Protein AF-A0A5S9MHH8-F1 (afdb_monomer)

Organism: Bacillus safensis (NCBI:txid561879)

Structure (mmCIF, N/CA/C/O backbone):
data_AF-A0A5S9MHH8-F1
#
_entry.id   AF-A0A5S9MHH8-F1
#
loop_
_atom_site.group_PDB
_atom_site.id
_atom_site.type_symbol
_atom_site.label_atom_id
_atom_site.label_alt_id
_atom_site.label_comp_id
_atom_site.label_asym_id
_atom_site.label_entity_id
_atom_site.label_seq_id
_atom_site.pdbx_PDB_ins_code
_atom_site.Cartn_x
_atom_site.Cartn_y
_atom_site.Cartn_z
_atom_site.occupancy
_atom_site.B_iso_or_equiv
_atom_site.auth_seq_id
_atom_site.auth_comp_id
_atom_site.auth_asym_id
_atom_site.auth_atom_id
_atom_site.pdbx_PDB_model_num
ATOM 1 N N . MET A 1 1 ? 19.060 16.069 -11.029 1.00 35.62 1 MET A N 1
ATOM 2 C CA . MET A 1 1 ? 17.742 16.264 -11.659 1.00 35.62 1 MET A CA 1
ATOM 3 C C . MET A 1 1 ? 16.766 15.714 -10.647 1.00 35.62 1 MET A C 1
ATOM 5 O O . MET A 1 1 ? 16.752 14.508 -10.443 1.00 35.62 1 MET A O 1
ATOM 9 N N . ASP A 1 2 ? 16.137 16.602 -9.883 1.00 35.41 2 ASP A N 1
ATOM 10 C CA . ASP A 1 2 ? 15.316 16.218 -8.737 1.00 35.41 2 ASP A CA 1
ATOM 11 C C . ASP A 1 2 ? 14.139 15.380 -9.230 1.00 35.41 2 ASP A C 1
ATOM 13 O O . ASP A 1 2 ? 13.377 15.804 -10.101 1.00 35.41 2 ASP A O 1
ATOM 17 N N . SER A 1 3 ? 14.033 14.153 -8.728 1.00 39.41 3 SER A N 1
ATOM 18 C CA . SER A 1 3 ? 12.990 13.209 -9.105 1.00 39.41 3 SER A CA 1
ATOM 19 C C . SER A 1 3 ? 11.634 13.764 -8.660 1.00 39.41 3 SER A C 1
ATOM 21 O O . SER A 1 3 ? 11.238 13.615 -7.503 1.00 39.41 3 SER A O 1
ATOM 23 N N . LEU A 1 4 ? 10.918 14.416 -9.578 1.00 41.78 4 LEU A N 1
ATOM 24 C CA . LEU A 1 4 ? 9.621 15.071 -9.357 1.00 41.78 4 LEU A CA 1
ATOM 25 C C . LEU A 1 4 ? 8.544 14.153 -8.750 1.00 41.78 4 LEU A C 1
ATOM 27 O O . LEU A 1 4 ? 7.562 14.658 -8.220 1.00 41.78 4 LEU A O 1
ATOM 31 N N . VAL A 1 5 ? 8.715 12.831 -8.802 1.00 47.50 5 VAL A N 1
ATOM 32 C CA . VAL A 1 5 ? 7.758 11.836 -8.290 1.00 47.50 5 VAL A CA 1
ATOM 33 C C . VAL A 1 5 ? 7.726 11.788 -6.754 1.00 47.50 5 VAL A C 1
ATOM 35 O O . VAL A 1 5 ? 6.648 11.706 -6.170 1.00 47.50 5 VAL A O 1
ATOM 38 N N . LEU A 1 6 ? 8.878 11.905 -6.082 1.00 45.81 6 LEU A N 1
ATOM 39 C CA . LEU A 1 6 ? 8.959 11.884 -4.613 1.00 45.81 6 LEU A CA 1
ATOM 40 C C . LEU A 1 6 ? 8.174 13.030 -3.934 1.00 45.81 6 LEU A C 1
ATOM 42 O O . LEU A 1 6 ? 7.446 12.742 -2.991 1.00 45.81 6 LEU A O 1
ATOM 46 N N . PRO A 1 7 ? 8.227 14.303 -4.385 1.00 47.62 7 PRO A N 1
ATOM 47 C CA . PRO A 1 7 ? 7.458 15.387 -3.762 1.00 47.62 7 PRO A CA 1
ATOM 48 C C . PRO A 1 7 ? 5.950 15.384 -4.079 1.00 47.62 7 PRO A C 1
ATOM 50 O O . PRO A 1 7 ? 5.190 16.041 -3.367 1.00 47.62 7 PRO A O 1
ATOM 53 N N . GLN A 1 8 ? 5.486 14.652 -5.100 1.00 57.41 8 GLN A N 1
ATOM 54 C CA . GLN A 1 8 ? 4.056 14.576 -5.456 1.00 57.41 8 GLN A CA 1
ATOM 55 C C . GLN A 1 8 ? 3.267 13.638 -4.530 1.00 57.41 8 GLN A C 1
ATOM 57 O O . GLN A 1 8 ? 2.110 13.907 -4.204 1.00 57.41 8 GLN A O 1
ATOM 62 N N . ASN A 1 9 ? 3.901 12.571 -4.044 1.00 67.88 9 ASN A N 1
ATOM 63 C CA . ASN A 1 9 ? 3.240 11.571 -3.208 1.00 67.88 9 ASN A CA 1
ATOM 64 C C . ASN A 1 9 ? 2.796 12.121 -1.834 1.00 67.88 9 ASN A C 1
ATOM 66 O O . ASN A 1 9 ? 1.645 11.888 -1.469 1.00 67.88 9 ASN A O 1
ATOM 70 N N . PRO A 1 10 ? 3.591 12.943 -1.111 1.00 70.50 10 PRO A N 1
ATOM 71 C CA . PRO A 1 10 ? 3.145 13.605 0.117 1.00 70.50 10 PRO A CA 1
ATOM 72 C C . PRO A 1 10 ? 1.918 14.507 -0.054 1.00 70.50 10 PRO A C 1
ATOM 74 O O . PRO A 1 10 ? 1.116 14.631 0.874 1.00 70.50 10 PRO A O 1
ATOM 77 N N . LEU A 1 11 ? 1.771 15.160 -1.215 1.00 73.69 11 LEU A N 1
ATOM 78 C CA . LEU A 1 11 ? 0.592 15.974 -1.517 1.00 73.69 11 LEU A CA 1
ATOM 79 C C . LEU A 1 11 ? -0.650 15.089 -1.647 1.00 73.69 11 LEU A C 1
ATOM 81 O O . LEU A 1 11 ? -1.681 15.402 -1.052 1.00 73.69 11 LEU A O 1
ATOM 85 N N . LEU A 1 12 ? -0.532 13.971 -2.367 1.00 73.31 12 LEU A N 1
ATOM 86 C CA . LEU A 1 12 ? -1.614 13.001 -2.514 1.00 73.31 12 LEU A CA 1
ATOM 87 C C . LEU A 1 12 ? -1.998 12.373 -1.167 1.00 73.31 12 LEU A C 1
ATOM 89 O O . LEU A 1 12 ? -3.185 12.272 -0.870 1.00 73.31 12 LEU A O 1
ATOM 93 N N . GLY A 1 13 ? -1.016 12.067 -0.313 1.00 73.06 13 GLY A N 1
ATOM 94 C CA . GLY A 1 13 ? -1.263 11.600 1.053 1.00 73.06 13 GLY A CA 1
ATOM 95 C C . GLY A 1 13 ? -2.074 12.598 1.880 1.00 73.06 13 GLY A C 1
ATOM 96 O O . GLY A 1 13 ? -3.070 12.224 2.490 1.00 73.06 13 GLY A O 1
ATOM 97 N N . ARG A 1 14 ? -1.724 13.891 1.840 1.00 77.38 14 ARG A N 1
ATOM 98 C CA . ARG A 1 14 ? -2.492 14.938 2.542 1.00 77.38 14 ARG A CA 1
ATOM 99 C C . ARG A 1 14 ? -3.893 15.143 1.974 1.00 77.38 14 ARG A C 1
ATOM 101 O O . ARG A 1 14 ? -4.817 15.414 2.734 1.00 77.38 14 ARG A O 1
ATOM 108 N N . LEU A 1 15 ? -4.052 15.047 0.655 1.00 80.12 15 LEU A N 1
ATOM 109 C CA . LEU A 1 15 ? -5.368 15.116 0.024 1.00 80.12 15 LEU A CA 1
ATOM 110 C C . LEU A 1 15 ? -6.232 13.919 0.436 1.00 80.12 15 LEU A C 1
ATOM 112 O O . LEU A 1 15 ? -7.414 14.094 0.719 1.00 80.12 15 LEU A O 1
ATOM 116 N N . SER A 1 16 ? -5.633 12.728 0.513 1.00 77.00 16 SER A N 1
ATOM 117 C CA . SER A 1 16 ? -6.310 11.525 0.990 1.00 77.00 16 SER A CA 1
ATOM 118 C C . SER A 1 16 ? -6.801 11.704 2.426 1.00 77.00 16 SER A C 1
ATOM 120 O O . SER A 1 16 ? -7.986 11.513 2.689 1.00 77.00 16 SER A O 1
ATOM 122 N N . ASP A 1 17 ? -5.928 12.168 3.325 1.00 79.81 17 ASP A N 1
ATOM 123 C CA . ASP A 1 17 ? -6.287 12.457 4.720 1.00 79.8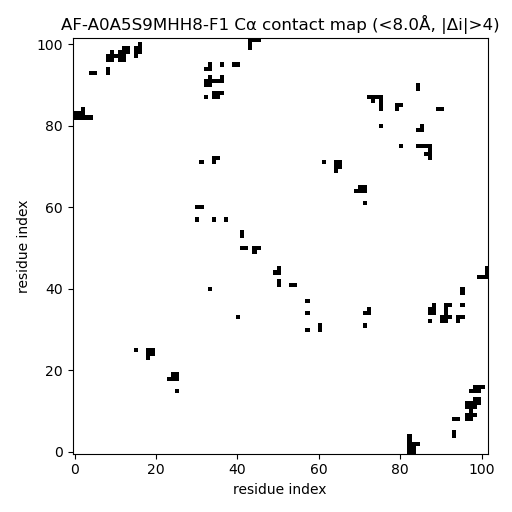1 17 ASP A CA 1
ATOM 124 C C . ASP A 1 17 ? -7.426 13.482 4.813 1.00 79.81 17 ASP A C 1
ATOM 126 O O . ASP A 1 17 ? -8.363 13.315 5.593 1.0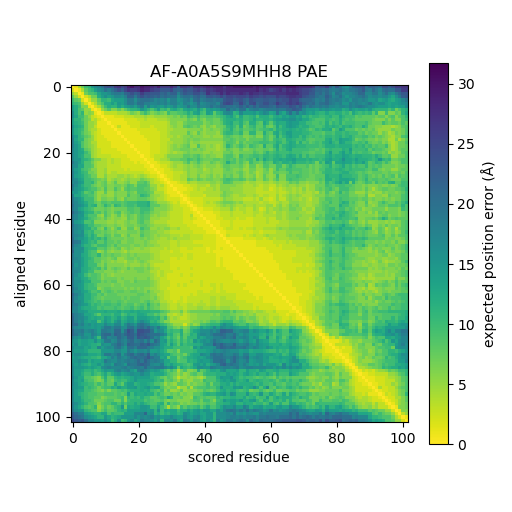0 79.81 17 ASP A O 1
ATOM 130 N N . PHE A 1 18 ? -7.373 14.540 3.995 1.00 83.94 18 PHE A N 1
ATOM 131 C CA . PHE A 1 18 ? -8.417 15.561 3.951 1.00 83.94 18 PHE A CA 1
ATOM 132 C C . PHE A 1 18 ? -9.771 14.976 3.530 1.00 83.94 18 PHE A C 1
ATOM 134 O O . PHE A 1 18 ? -10.776 15.252 4.180 1.00 83.94 18 PHE A O 1
ATOM 141 N N . LEU A 1 19 ? -9.809 14.151 2.480 1.00 82.50 19 LEU A N 1
ATOM 142 C CA . LEU A 1 19 ? -11.045 13.520 2.010 1.00 82.50 19 LEU A CA 1
ATOM 143 C C . LEU A 1 19 ? -11.633 12.573 3.060 1.00 82.50 19 LEU A C 1
ATOM 145 O O . LEU A 1 19 ? -12.835 12.632 3.314 1.00 82.50 19 LEU A O 1
ATOM 149 N N . VAL A 1 20 ? -10.797 11.759 3.710 1.00 82.88 20 VAL A N 1
ATOM 150 C CA . VAL A 1 20 ? -11.227 10.865 4.799 1.00 82.88 20 VAL A CA 1
ATOM 151 C C . VAL A 1 20 ? -11.769 11.666 5.985 1.00 82.88 20 VAL A C 1
ATOM 153 O O . VAL A 1 20 ? -12.828 11.338 6.516 1.00 82.88 20 VAL A O 1
ATOM 156 N N . ALA A 1 21 ? -11.120 12.777 6.353 1.00 81.31 21 ALA A N 1
ATOM 157 C CA . ALA A 1 21 ? -11.587 13.657 7.426 1.00 81.31 21 ALA A CA 1
ATOM 158 C C . ALA A 1 21 ? -12.951 14.315 7.136 1.00 81.31 21 ALA A C 1
ATOM 160 O O . ALA A 1 21 ? -13.664 14.678 8.069 1.00 81.31 21 ALA A O 1
ATOM 161 N N . GLN A 1 22 ? -13.332 14.458 5.863 1.00 88.44 22 GLN A N 1
ATOM 162 C CA . GLN A 1 22 ? -14.660 14.930 5.450 1.00 88.44 22 GLN A CA 1
ATOM 163 C C . GLN A 1 22 ? -15.695 13.792 5.315 1.00 88.44 22 GLN A C 1
ATOM 165 O O . GLN A 1 22 ? -16.803 14.027 4.836 1.00 88.44 22 GLN A O 1
ATOM 170 N N . GLY A 1 23 ? -15.358 12.562 5.723 1.00 86.00 23 GLY A N 1
ATOM 171 C CA . GLY A 1 23 ? -16.225 11.383 5.610 1.00 86.00 23 GLY A CA 1
ATOM 172 C C . GLY A 1 23 ? -16.183 10.693 4.242 1.00 86.00 23 GLY A C 1
ATOM 173 O O . GLY A 1 23 ? -17.036 9.855 3.954 1.00 86.00 23 GLY A O 1
ATOM 174 N N . GLY A 1 24 ? -15.221 11.047 3.386 1.00 83.44 24 GLY A N 1
ATOM 175 C CA . GLY A 1 24 ? -14.960 10.366 2.121 1.00 83.44 24 GLY A CA 1
ATOM 176 C C . GLY A 1 24 ? -14.153 9.074 2.292 1.00 83.44 24 GLY A C 1
ATOM 177 O O . GLY A 1 24 ? -13.654 8.755 3.367 1.00 83.44 24 GLY A O 1
ATOM 178 N N . THR A 1 25 ? -13.991 8.332 1.198 1.00 81.44 25 THR A N 1
ATOM 179 C CA . THR A 1 25 ? -13.162 7.118 1.143 1.00 81.44 25 THR A CA 1
ATOM 180 C C . THR A 1 25 ? -12.162 7.245 0.006 1.00 81.44 25 THR A C 1
ATOM 182 O O . THR A 1 25 ? -12.500 7.737 -1.071 1.00 81.44 25 THR A O 1
ATOM 185 N N . THR A 1 26 ? -10.933 6.799 0.235 1.00 79.69 26 THR A N 1
ATOM 186 C CA . THR A 1 26 ? -9.863 6.802 -0.762 1.00 79.69 26 THR A CA 1
ATOM 187 C C . THR A 1 26 ? -9.417 5.373 -1.043 1.00 79.69 26 THR A C 1
ATOM 189 O O . THR A 1 26 ? -9.520 4.494 -0.191 1.00 79.69 26 THR A O 1
ATOM 192 N N . VAL A 1 27 ? -8.975 5.118 -2.275 1.00 78.94 27 VAL A N 1
ATOM 193 C CA . VAL A 1 27 ? -8.550 3.788 -2.728 1.00 78.94 27 VAL A CA 1
ATOM 194 C C . VAL A 1 27 ? -7.201 3.925 -3.415 1.00 78.94 27 VAL A C 1
ATOM 196 O O . VAL A 1 27 ? -7.042 4.752 -4.312 1.00 78.94 27 VAL A O 1
ATOM 199 N N . LEU A 1 28 ? -6.235 3.101 -3.011 1.00 74.88 28 LEU A N 1
ATOM 200 C CA . LEU A 1 28 ? -4.953 2.964 -3.702 1.00 74.88 28 LEU A CA 1
ATOM 201 C C . LEU A 1 28 ? -4.986 1.687 -4.526 1.00 74.88 28 LEU A C 1
ATOM 203 O O . LEU A 1 28 ? -5.251 0.612 -3.999 1.00 74.88 28 LEU A O 1
ATOM 207 N N . THR A 1 29 ? -4.725 1.812 -5.820 1.00 76.88 29 THR A N 1
ATOM 208 C CA . THR A 1 29 ? -4.887 0.716 -6.784 1.00 76.88 29 THR A CA 1
ATOM 209 C C . THR A 1 29 ? -3.559 0.149 -7.287 1.00 76.88 29 THR A C 1
ATOM 211 O O . THR A 1 29 ? -3.533 -0.928 -7.875 1.00 76.88 29 THR A O 1
ATOM 214 N N . GLU A 1 30 ? -2.438 0.826 -7.030 1.00 75.88 30 GLU A N 1
ATOM 215 C CA . GLU A 1 30 ? -1.107 0.433 -7.512 1.00 75.88 30 GLU A CA 1
ATOM 216 C C . GLU A 1 30 ? -0.389 -0.522 -6.542 1.00 75.88 30 GLU A C 1
ATOM 218 O O . GLU A 1 30 ? 0.716 -0.246 -6.081 1.00 75.88 30 GLU A O 1
ATOM 223 N N . VAL A 1 31 ? -1.011 -1.665 -6.232 1.00 76.31 31 VAL A N 1
ATOM 224 C CA . VAL A 1 31 ? -0.471 -2.675 -5.293 1.00 76.31 31 VAL A CA 1
ATOM 225 C C . VAL A 1 31 ? 0.973 -3.107 -5.612 1.00 76.31 31 VAL A C 1
ATOM 227 O O . VAL A 1 31 ? 1.772 -3.189 -4.679 1.00 76.31 31 VAL A O 1
ATOM 230 N N . PRO A 1 32 ? 1.387 -3.316 -6.882 1.00 73.88 32 PRO A N 1
ATOM 231 C CA . PRO A 1 32 ? 2.771 -3.68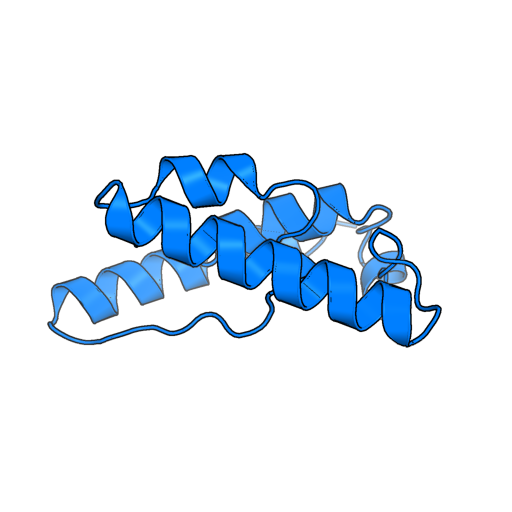9 -7.187 1.00 73.88 32 PRO A CA 1
ATOM 232 C C . PRO A 1 32 ? 3.815 -2.630 -6.807 1.00 73.88 32 PRO A C 1
ATOM 234 O O . PRO A 1 32 ? 4.991 -2.951 -6.670 1.00 73.88 32 PRO A O 1
ATOM 237 N N . GLU A 1 33 ? 3.414 -1.367 -6.635 1.00 74.81 33 GLU A N 1
ATOM 238 C CA . GLU A 1 33 ? 4.299 -0.311 -6.133 1.00 74.81 33 GLU A CA 1
ATOM 239 C C . GLU A 1 33 ? 4.457 -0.347 -4.613 1.00 74.81 33 GLU A C 1
ATOM 241 O O . GLU A 1 33 ? 5.085 0.536 -4.059 1.00 74.81 33 GLU A O 1
ATOM 246 N N . MET A 1 34 ? 3.874 -1.317 -3.912 1.00 76.06 34 MET A N 1
ATOM 247 C CA . MET A 1 34 ? 4.049 -1.479 -2.467 1.00 76.06 34 MET A CA 1
ATOM 248 C C . MET A 1 34 ? 5.133 -2.518 -2.141 1.00 76.06 34 MET A C 1
ATOM 250 O O . MET A 1 34 ? 5.615 -2.569 -1.010 1.00 76.06 34 MET A O 1
ATOM 254 N N . PHE A 1 35 ? 5.543 -3.332 -3.121 1.00 79.50 35 PHE A N 1
ATOM 255 C CA . PHE A 1 35 ? 6.513 -4.413 -2.941 1.00 79.50 35 PHE A CA 1
ATOM 256 C C . PHE A 1 35 ? 7.892 -3.890 -2.514 1.00 79.50 35 PHE A C 1
ATOM 258 O O . PHE A 1 35 ? 8.444 -2.995 -3.144 1.00 79.50 35 PHE A O 1
ATOM 265 N N . GLY A 1 36 ? 8.476 -4.446 -1.456 1.00 74.75 36 GLY A N 1
ATOM 266 C CA . GLY A 1 36 ? 9.726 -3.966 -0.855 1.00 74.75 36 GLY A CA 1
ATOM 267 C C . GLY A 1 36 ? 9.551 -2.886 0.224 1.00 74.75 36 GLY A C 1
ATOM 268 O O . GLY A 1 36 ? 10.517 -2.562 0.908 1.00 74.75 36 GLY A O 1
ATOM 269 N N . ALA A 1 37 ? 8.341 -2.347 0.419 1.00 74.06 37 ALA A N 1
ATOM 270 C CA . ALA A 1 37 ? 8.002 -1.457 1.537 1.00 74.06 37 ALA A CA 1
ATOM 271 C C . ALA A 1 37 ? 6.705 -1.890 2.247 1.00 74.06 37 ALA A C 1
ATOM 273 O O . ALA A 1 37 ? 6.018 -1.078 2.869 1.00 74.06 37 ALA A O 1
ATOM 274 N N . GLU A 1 38 ? 6.349 -3.172 2.144 1.00 79.12 38 GLU A N 1
ATOM 275 C CA . GLU A 1 38 ? 5.057 -3.691 2.593 1.00 79.12 38 GLU A CA 1
ATOM 276 C C . GLU A 1 38 ? 4.874 -3.562 4.107 1.00 79.12 38 GLU A C 1
ATOM 278 O O . GLU A 1 38 ? 3.776 -3.285 4.582 1.00 79.12 38 GLU A O 1
ATOM 283 N N . THR A 1 39 ? 5.957 -3.708 4.869 1.00 80.12 39 THR A N 1
ATOM 284 C CA . THR A 1 39 ? 5.942 -3.583 6.331 1.00 80.12 39 THR A CA 1
ATOM 285 C C . THR A 1 39 ? 5.491 -2.196 6.784 1.00 80.12 39 THR A C 1
ATOM 287 O O . THR A 1 39 ? 4.699 -2.094 7.712 1.00 80.12 39 THR A O 1
ATOM 290 N N . ILE A 1 40 ? 5.892 -1.133 6.078 1.00 78.12 40 ILE A N 1
ATOM 291 C CA . ILE A 1 40 ? 5.477 0.250 6.376 1.00 78.12 40 ILE A CA 1
ATOM 292 C C . ILE A 1 40 ? 3.967 0.429 6.162 1.00 78.12 40 ILE A C 1
ATOM 294 O O . ILE A 1 40 ? 3.326 1.214 6.861 1.00 78.12 40 ILE A O 1
ATOM 298 N N . LEU A 1 41 ? 3.388 -0.273 5.185 1.00 76.94 41 LEU A N 1
ATOM 299 C CA . LEU A 1 41 ? 1.944 -0.271 4.953 1.00 76.94 41 LEU A CA 1
ATOM 300 C C . LEU A 1 41 ? 1.210 -1.037 6.060 1.00 76.94 41 LEU A C 1
ATOM 302 O O . LEU A 1 41 ? 0.213 -0.557 6.591 1.00 76.94 41 LEU A O 1
ATOM 306 N N . MET A 1 42 ? 1.730 -2.207 6.419 1.00 83.88 42 MET A N 1
ATOM 307 C CA . MET A 1 42 ? 1.179 -3.070 7.459 1.00 83.88 42 MET A CA 1
ATOM 308 C C . MET A 1 42 ? 1.198 -2.414 8.848 1.00 83.88 42 MET A C 1
ATOM 310 O O . MET A 1 42 ? 0.229 -2.535 9.591 1.00 83.88 42 MET A O 1
ATOM 314 N N . GLU A 1 43 ? 2.249 -1.657 9.177 1.00 83.06 43 GLU A N 1
ATOM 315 C CA . GLU A 1 43 ? 2.361 -0.875 10.421 1.00 83.06 43 GLU A CA 1
ATOM 316 C C . GLU A 1 43 ? 1.247 0.170 10.592 1.00 83.06 43 GLU A C 1
ATOM 318 O O . GLU A 1 43 ? 1.004 0.643 11.701 1.00 83.06 43 GLU A O 1
ATOM 323 N N . ARG A 1 44 ? 0.564 0.542 9.503 1.00 80.50 44 ARG A N 1
ATOM 324 C CA . ARG A 1 44 ? -0.525 1.529 9.506 1.00 80.50 44 ARG A CA 1
ATOM 325 C C . ARG A 1 44 ? -1.911 0.898 9.578 1.00 80.50 44 ARG A C 1
ATOM 327 O O . ARG A 1 44 ? -2.892 1.628 9.511 1.00 80.50 44 ARG A O 1
ATOM 334 N N . ALA A 1 45 ? -2.011 -0.425 9.687 1.00 82.88 45 ALA A N 1
ATOM 335 C CA . ALA A 1 45 ? -3.293 -1.106 9.781 1.00 82.88 45 ALA A CA 1
ATOM 336 C C . ALA A 1 45 ? -4.039 -0.717 11.070 1.00 82.88 45 ALA A C 1
ATOM 338 O O . ALA A 1 45 ? -3.524 -0.883 12.175 1.00 82.88 45 ALA A O 1
ATOM 339 N N . ALA A 1 46 ? -5.288 -0.262 10.938 1.00 85.06 46 ALA A N 1
ATOM 340 C CA . ALA A 1 46 ? -6.128 0.113 12.078 1.00 85.06 46 ALA A CA 1
ATOM 341 C C . ALA A 1 46 ? -6.509 -1.062 13.005 1.00 85.06 46 ALA A C 1
ATOM 343 O O . ALA A 1 46 ? -6.953 -0.844 14.133 1.00 85.06 46 ALA A O 1
ATOM 344 N N . SER A 1 47 ? -6.387 -2.306 12.533 1.00 88.50 47 SER A N 1
ATOM 345 C CA . SER A 1 47 ? -6.702 -3.517 13.296 1.00 88.50 47 SER A CA 1
ATOM 346 C C . SER A 1 47 ? -5.923 -4.727 12.777 1.00 88.50 47 SER A C 1
ATOM 348 O O . SER A 1 47 ? -5.454 -4.717 11.639 1.00 88.50 47 SER A O 1
ATOM 350 N N . GLU A 1 48 ? -5.847 -5.791 13.579 1.00 90.38 48 GLU A N 1
ATOM 351 C CA . GLU A 1 48 ? -5.269 -7.082 13.172 1.00 90.38 48 GLU A CA 1
ATOM 352 C C . GLU A 1 48 ? -5.993 -7.667 11.948 1.00 90.38 48 GLU A C 1
ATOM 354 O O . GLU A 1 48 ? -5.355 -8.077 10.987 1.00 90.38 48 GLU A O 1
ATOM 359 N N . ALA A 1 49 ? -7.326 -7.568 11.900 1.00 88.62 49 ALA A N 1
ATOM 360 C CA . ALA A 1 49 ? -8.094 -7.994 10.731 1.00 88.62 49 ALA A CA 1
ATOM 361 C C . ALA A 1 49 ? -7.722 -7.196 9.464 1.00 88.62 49 ALA A C 1
ATOM 363 O O . ALA A 1 49 ? -7.634 -7.753 8.371 1.00 88.62 49 ALA A O 1
ATOM 364 N N . THR A 1 50 ? -7.483 -5.885 9.593 1.00 86.31 50 THR A N 1
ATOM 365 C CA . THR A 1 50 ? -7.013 -5.047 8.478 1.00 86.31 50 THR A CA 1
ATOM 366 C C . THR A 1 50 ? -5.599 -5.441 8.052 1.00 86.31 50 THR A C 1
ATOM 368 O O . THR A 1 50 ? -5.322 -5.504 6.857 1.00 86.31 50 THR A O 1
ATOM 371 N N . PHE A 1 51 ? -4.718 -5.730 9.012 1.00 88.00 51 PHE A N 1
ATOM 372 C CA . PHE A 1 51 ? -3.357 -6.198 8.757 1.00 88.00 51 PHE A CA 1
ATOM 373 C C . PHE A 1 51 ? -3.365 -7.504 7.955 1.00 88.00 51 PHE A C 1
ATOM 375 O O . PHE A 1 51 ? -2.723 -7.577 6.908 1.00 88.00 51 PHE A O 1
ATOM 382 N N . ASP A 1 52 ? -4.152 -8.493 8.381 1.00 89.38 52 ASP A N 1
ATOM 383 C CA . ASP A 1 52 ? -4.249 -9.789 7.705 1.00 89.38 52 ASP A CA 1
ATOM 384 C C . ASP A 1 52 ? -4.783 -9.646 6.276 1.00 89.38 52 ASP A C 1
ATOM 386 O O . ASP A 1 52 ? -4.240 -10.242 5.343 1.00 89.38 52 ASP A O 1
ATOM 390 N N . ASN A 1 53 ? -5.782 -8.781 6.074 1.00 87.75 53 ASN A N 1
ATOM 391 C CA . ASN A 1 53 ? -6.297 -8.466 4.741 1.00 87.75 53 ASN A CA 1
ATOM 392 C C . ASN A 1 53 ? -5.215 -7.847 3.836 1.00 87.75 53 ASN A C 1
ATOM 394 O O . ASN A 1 53 ? -5.125 -8.194 2.657 1.00 87.75 53 ASN A O 1
ATOM 398 N N . ILE A 1 54 ? -4.376 -6.951 4.372 1.00 86.06 54 ILE A N 1
ATOM 399 C CA . ILE A 1 54 ? -3.252 -6.355 3.631 1.00 86.06 54 ILE A CA 1
ATOM 400 C C . ILE A 1 54 ? -2.222 -7.432 3.272 1.00 86.06 54 ILE A C 1
ATOM 402 O O . ILE A 1 54 ? -1.788 -7.501 2.121 1.00 86.06 54 ILE A O 1
ATOM 406 N N . VAL A 1 55 ? -1.846 -8.287 4.229 1.00 89.56 55 VAL A N 1
ATOM 407 C CA . VAL A 1 55 ? -0.900 -9.394 4.010 1.00 89.56 55 VAL A CA 1
ATOM 408 C C . VAL A 1 55 ? -1.404 -10.324 2.911 1.00 89.56 55 VAL A C 1
ATOM 410 O O . VAL A 1 55 ? -0.654 -10.642 1.986 1.00 89.56 55 VAL A O 1
ATOM 413 N N . GLN A 1 56 ? -2.670 -10.731 2.986 1.00 90.56 56 GLN A N 1
ATOM 414 C CA . GLN A 1 56 ? -3.278 -11.616 2.003 1.00 90.56 56 GLN A CA 1
ATOM 415 C C . GLN A 1 56 ? -3.292 -10.978 0.611 1.00 90.56 56 GLN A C 1
ATOM 417 O O . GLN A 1 56 ? -2.772 -11.572 -0.329 1.00 90.56 56 GLN A O 1
ATOM 422 N N . MET A 1 57 ? -3.772 -9.736 0.491 1.00 89.94 57 MET A N 1
ATOM 423 C CA . MET A 1 57 ? -3.806 -9.005 -0.780 1.00 89.94 57 MET A CA 1
ATOM 424 C C . MET A 1 57 ? -2.421 -8.924 -1.441 1.00 89.94 57 MET A C 1
ATOM 426 O O . MET A 1 57 ? -2.288 -9.138 -2.646 1.00 89.94 57 MET A O 1
ATOM 430 N N . ILE A 1 58 ? -1.380 -8.614 -0.664 1.00 88.19 58 ILE A N 1
ATOM 431 C CA . ILE A 1 58 ? -0.008 -8.520 -1.173 1.00 88.19 58 ILE A CA 1
ATOM 432 C C . ILE A 1 58 ? 0.481 -9.881 -1.666 1.00 88.19 58 ILE A C 1
ATOM 434 O O . ILE A 1 58 ? 1.052 -9.969 -2.754 1.00 88.19 58 ILE A O 1
ATOM 438 N N . ASN A 1 59 ? 0.269 -10.937 -0.881 1.00 90.19 59 ASN A N 1
ATOM 439 C CA . ASN A 1 59 ? 0.721 -12.279 -1.233 1.00 90.19 59 ASN A CA 1
ATOM 440 C C . ASN A 1 59 ? -0.008 -12.826 -2.466 1.00 90.19 59 ASN A C 1
ATOM 442 O O . ASN A 1 59 ? 0.647 -13.397 -3.337 1.00 90.19 59 ASN A O 1
ATOM 446 N N . ASP A 1 60 ? -1.310 -12.572 -2.597 1.00 90.38 60 ASP A N 1
ATOM 447 C CA . ASP A 1 60 ? -2.097 -12.955 -3.773 1.00 90.38 60 ASP A CA 1
ATOM 448 C C . ASP A 1 60 ? -1.555 -12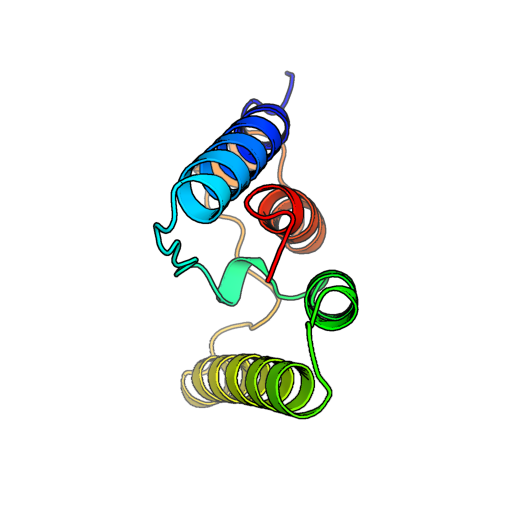.283 -5.045 1.00 90.38 60 ASP A C 1
ATOM 450 O O . ASP A 1 60 ? -1.380 -12.927 -6.082 1.00 90.38 60 ASP A O 1
ATOM 454 N N . PHE A 1 61 ? -1.191 -10.999 -4.963 1.00 89.44 61 PHE A N 1
ATOM 455 C CA . PHE A 1 61 ? -0.567 -10.286 -6.079 1.00 89.44 61 PHE A CA 1
ATOM 456 C C . PHE A 1 61 ? 0.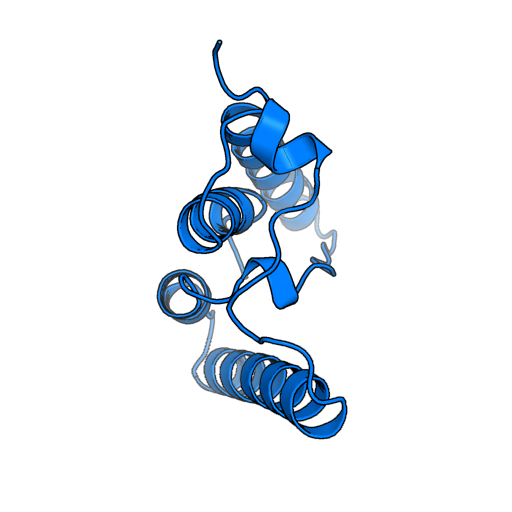833 -10.815 -6.420 1.00 89.44 61 PHE A C 1
ATOM 458 O O . PHE A 1 61 ? 1.172 -10.934 -7.599 1.00 89.44 61 PHE A O 1
ATOM 465 N N . LYS A 1 62 ? 1.652 -11.165 -5.420 1.00 87.31 62 LYS A N 1
ATOM 466 C CA . LYS A 1 62 ? 2.959 -11.801 -5.661 1.00 87.31 62 LYS A CA 1
ATOM 467 C C . LYS A 1 62 ? 2.788 -13.147 -6.357 1.00 87.31 62 LYS A C 1
ATOM 469 O O . LYS A 1 62 ? 3.486 -13.415 -7.335 1.00 87.31 62 LYS A O 1
ATOM 474 N N . GLN A 1 63 ? 1.835 -13.958 -5.899 1.00 89.06 63 GLN A N 1
ATOM 475 C CA . GLN A 1 63 ? 1.529 -15.247 -6.509 1.00 89.06 63 GLN A CA 1
ATOM 476 C C . GLN A 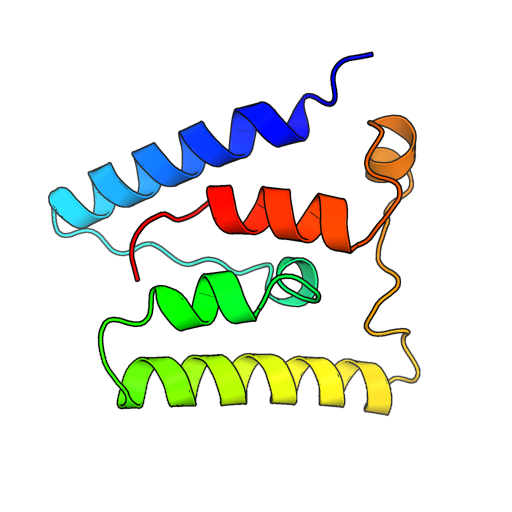1 63 ? 1.074 -15.077 -7.962 1.00 89.06 63 GLN A C 1
ATOM 478 O O . GLN A 1 63 ? 1.598 -15.755 -8.841 1.00 89.06 63 GLN A O 1
ATOM 483 N N . TYR A 1 64 ? 0.210 -14.098 -8.246 1.00 89.94 64 TYR A N 1
ATOM 484 C CA . TYR A 1 64 ? -0.209 -13.774 -9.612 1.00 89.94 64 TYR A CA 1
ATOM 485 C C . TYR A 1 64 ? 0.981 -13.478 -10.543 1.00 89.94 64 TYR A C 1
ATOM 487 O O . TYR A 1 64 ? 1.027 -13.984 -11.665 1.00 89.94 64 TYR A O 1
ATOM 495 N N . PHE A 1 65 ? 1.971 -12.696 -10.098 1.00 86.56 65 PHE A N 1
ATOM 496 C CA . PHE A 1 65 ? 3.182 -12.426 -10.887 1.00 86.56 65 PHE A CA 1
ATOM 497 C C . PHE A 1 65 ? 3.994 -13.703 -11.138 1.00 86.56 65 PHE A C 1
ATOM 499 O O . PHE A 1 65 ? 4.418 -13.950 -12.271 1.00 86.56 65 PHE A O 1
ATOM 506 N N . MET A 1 66 ? 4.162 -14.535 -10.106 1.00 87.00 66 MET A N 1
ATOM 507 C CA . MET A 1 66 ? 4.880 -15.809 -10.197 1.00 87.00 66 MET A CA 1
ATOM 508 C C . MET A 1 66 ? 4.206 -16.776 -11.178 1.00 87.00 66 MET A C 1
ATOM 510 O O . MET A 1 66 ? 4.885 -17.352 -12.032 1.00 87.00 66 MET A O 1
ATOM 514 N N . ASP A 1 67 ? 2.878 -16.888 -11.128 1.00 92.25 67 ASP A N 1
ATOM 515 C CA . ASP A 1 67 ? 2.084 -17.736 -12.025 1.00 92.25 67 ASP A CA 1
ATOM 516 C C . ASP A 1 67 ? 2.247 -17.324 -13.499 1.00 92.25 67 ASP A C 1
ATOM 518 O O . ASP A 1 67 ? 2.274 -18.169 -14.397 1.00 92.25 67 ASP A O 1
ATOM 522 N N . HIS A 1 68 ? 2.447 -16.026 -13.752 1.00 88.94 68 HIS A N 1
ATOM 523 C CA . HIS A 1 68 ? 2.674 -15.458 -15.086 1.00 88.94 68 HIS A CA 1
ATOM 524 C C . HIS A 1 68 ? 4.157 -15.324 -15.461 1.00 88.94 68 HIS A C 1
ATOM 526 O O . HIS A 1 68 ? 4.480 -14.730 -16.495 1.00 88.94 68 HIS A O 1
ATOM 532 N N . ARG A 1 69 ? 5.070 -15.877 -14.648 1.00 87.19 69 ARG A N 1
ATOM 533 C CA . ARG A 1 69 ? 6.532 -15.802 -14.837 1.00 87.19 69 ARG A CA 1
ATOM 534 C C . ARG A 1 69 ? 7.046 -14.364 -14.984 1.00 87.19 69 ARG A C 1
ATOM 536 O O . ARG A 1 69 ? 8.012 -14.119 -15.706 1.00 87.19 69 ARG A O 1
ATOM 543 N N . GLN A 1 70 ? 6.380 -13.419 -14.326 1.00 82.00 70 GLN A N 1
ATOM 544 C CA . GLN A 1 70 ? 6.804 -12.028 -14.246 1.00 82.00 70 GLN A CA 1
ATOM 545 C C . GLN A 1 70 ? 7.675 -11.831 -12.997 1.00 82.00 70 GLN A C 1
ATOM 547 O O . GLN A 1 70 ? 7.385 -12.414 -11.949 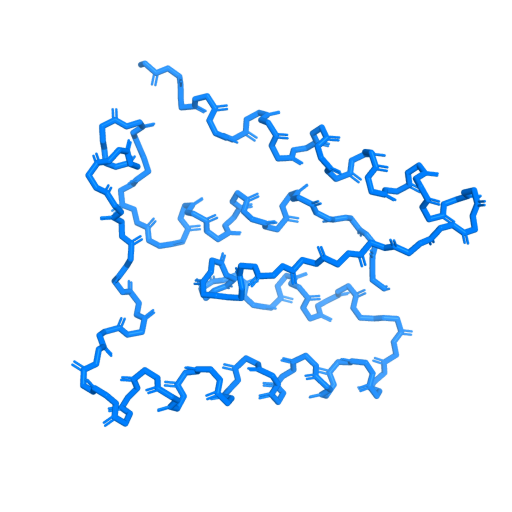1.00 82.00 70 GLN A O 1
ATOM 552 N N . PRO A 1 71 ? 8.732 -11.010 -13.067 1.00 78.44 71 PRO A N 1
ATOM 553 C CA . PRO A 1 71 ? 9.538 -10.702 -11.896 1.00 78.44 71 PRO A CA 1
ATOM 554 C C . PRO A 1 71 ? 8.741 -9.830 -10.913 1.00 78.44 71 PRO A C 1
ATOM 556 O O . PRO A 1 71 ? 8.284 -8.744 -11.254 1.00 78.44 71 PRO A O 1
ATOM 559 N N . VAL A 1 72 ? 8.590 -10.298 -9.670 1.00 73.81 72 VAL A N 1
ATOM 560 C CA . VAL A 1 72 ? 7.862 -9.580 -8.602 1.00 73.81 72 VAL A CA 1
ATOM 561 C C . VAL A 1 72 ? 8.576 -8.283 -8.208 1.00 73.81 72 VAL A C 1
ATOM 563 O O . VAL A 1 72 ? 7.929 -7.269 -7.971 1.00 73.81 72 VAL A O 1
ATOM 566 N N . TYR A 1 73 ? 9.911 -8.308 -8.164 1.00 68.25 73 TYR A N 1
ATOM 567 C CA . TYR A 1 73 ? 10.730 -7.201 -7.662 1.00 68.25 73 TYR A CA 1
ATOM 568 C C . TYR A 1 73 ? 11.390 -6.349 -8.762 1.00 68.25 73 TYR A C 1
ATOM 570 O O . TYR A 1 73 ? 12.201 -5.474 -8.471 1.00 68.25 73 TYR A O 1
ATOM 578 N N . GLU A 1 74 ? 11.015 -6.544 -10.030 1.00 66.81 74 GLU A N 1
ATOM 579 C CA . GLU A 1 74 ? 11.500 -5.720 -11.142 1.00 66.81 74 GLU A CA 1
ATOM 580 C C . GLU A 1 74 ? 10.334 -5.007 -11.832 1.00 66.81 74 GLU A C 1
ATOM 582 O O . GLU A 1 74 ? 9.640 -5.574 -12.672 1.00 66.81 74 GLU A O 1
ATOM 587 N N . ASN A 1 75 ? 10.119 -3.730 -11.497 1.00 62.25 75 ASN A N 1
ATOM 588 C CA . ASN A 1 75 ? 9.132 -2.888 -12.184 1.00 62.25 75 ASN A CA 1
ATOM 589 C C . ASN A 1 75 ? 9.532 -1.399 -12.408 1.00 62.25 75 ASN A C 1
ATOM 591 O O . ASN A 1 75 ? 8.705 -0.498 -12.200 1.00 62.25 75 ASN A O 1
ATOM 595 N N . PRO A 1 76 ? 10.774 -1.061 -12.826 1.00 59.03 76 PRO A N 1
ATOM 596 C CA . PRO A 1 76 ? 11.079 0.303 -13.248 1.00 59.03 76 PRO A CA 1
ATOM 597 C C . PRO A 1 76 ? 10.720 0.520 -14.728 1.00 59.03 76 PRO A C 1
ATOM 599 O O . PRO A 1 76 ? 11.402 0.033 -15.634 1.00 59.03 76 PRO A O 1
ATOM 602 N N . SER A 1 77 ? 9.667 1.306 -14.977 1.00 59.97 77 SER A N 1
ATOM 603 C CA . SER A 1 77 ? 9.319 1.776 -16.323 1.00 59.97 77 SER A CA 1
ATOM 604 C C . SER A 1 77 ? 10.430 2.675 -16.902 1.00 59.97 77 SER A C 1
ATOM 606 O O . SER A 1 77 ? 11.189 3.289 -16.142 1.00 59.97 77 SER A O 1
ATOM 608 N N . PRO A 1 78 ? 10.538 2.819 -18.237 1.00 55.66 78 PRO A N 1
ATOM 609 C CA . PRO A 1 78 ? 11.538 3.697 -18.852 1.00 55.66 78 PRO A CA 1
ATOM 610 C C . PRO A 1 78 ? 11.483 5.149 -18.343 1.00 55.66 78 PRO A C 1
ATOM 612 O O . PRO A 1 78 ? 12.525 5.768 -18.138 1.00 55.66 78 PRO A O 1
ATOM 615 N N . GLY A 1 79 ? 10.279 5.669 -18.070 1.00 59.03 79 GLY A N 1
ATOM 616 C CA . GLY A 1 79 ? 10.078 7.006 -17.498 1.00 59.03 79 GLY A CA 1
ATOM 617 C C . GLY A 1 79 ? 10.565 7.131 -16.051 1.00 59.03 79 GLY A C 1
ATOM 618 O O . GLY A 1 79 ? 11.151 8.150 -15.693 1.00 59.03 79 GLY A O 1
ATOM 619 N N . ASN A 1 80 ? 10.413 6.079 -15.241 1.00 60.66 80 ASN A N 1
ATOM 620 C CA . ASN A 1 80 ? 10.899 6.048 -13.857 1.00 60.66 80 ASN A CA 1
ATOM 621 C C . ASN A 1 80 ? 12.429 6.050 -13.800 1.00 60.66 80 ASN A C 1
ATOM 623 O O . ASN A 1 80 ? 13.005 6.820 -13.034 1.00 60.66 80 ASN A O 1
ATOM 627 N N . LYS A 1 81 ? 13.079 5.278 -14.682 1.00 61.56 81 LYS A N 1
ATOM 628 C CA . LYS A 1 81 ? 14.545 5.271 -14.813 1.00 61.56 81 LYS A CA 1
ATOM 629 C C . LYS A 1 81 ? 15.077 6.640 -15.230 1.00 61.56 81 LYS A C 1
ATOM 631 O O . LYS A 1 81 ? 16.026 7.138 -14.634 1.00 61.56 81 LYS A O 1
ATOM 636 N N . ALA A 1 82 ? 14.436 7.277 -16.213 1.00 62.75 82 ALA A N 1
ATOM 637 C CA . ALA A 1 82 ? 14.790 8.630 -16.643 1.00 62.75 82 ALA A CA 1
ATOM 638 C C . ALA A 1 82 ? 14.562 9.682 -15.537 1.00 62.75 82 ALA A C 1
ATOM 640 O O . ALA A 1 82 ? 15.291 10.667 -15.463 1.00 6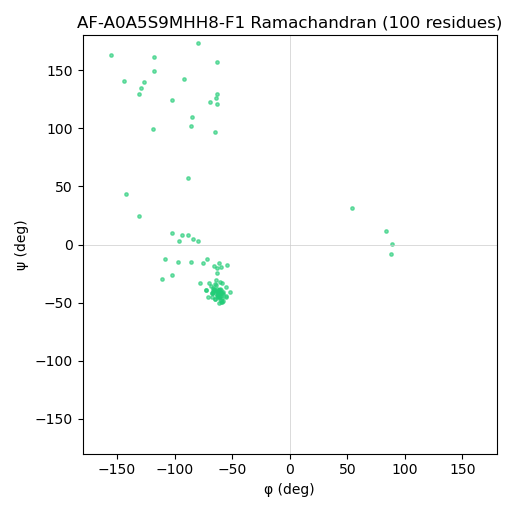2.75 82 ALA A O 1
ATOM 641 N N . GLY A 1 83 ? 13.578 9.454 -14.661 1.00 60.53 83 GLY A N 1
ATOM 642 C CA . GLY A 1 83 ? 13.267 10.284 -13.496 1.00 60.53 83 GLY A CA 1
ATOM 643 C C . GLY A 1 83 ? 14.092 9.994 -12.236 1.00 60.53 83 GLY A C 1
ATOM 644 O O . GLY A 1 83 ? 13.805 10.593 -11.204 1.00 60.53 83 GLY A O 1
ATOM 645 N N . GLY A 1 84 ? 15.086 9.098 -12.293 1.00 64.56 84 GLY A N 1
ATOM 646 C CA . GLY A 1 84 ? 15.980 8.774 -11.172 1.00 64.56 84 GLY A CA 1
ATOM 647 C C . GLY A 1 84 ? 15.502 7.657 -10.233 1.00 64.56 84 GLY A C 1
ATOM 648 O O . GLY A 1 84 ? 16.220 7.318 -9.298 1.00 64.56 84 GLY A O 1
ATOM 649 N N . ILE A 1 85 ? 14.339 7.048 -10.483 1.00 64.12 85 ILE A N 1
ATOM 650 C CA . ILE A 1 85 ? 13.837 5.889 -9.728 1.00 64.12 85 ILE A CA 1
ATOM 651 C C . ILE A 1 85 ? 14.443 4.633 -10.352 1.00 64.12 85 ILE A C 1
ATOM 653 O O . ILE A 1 85 ? 14.025 4.187 -11.426 1.00 64.12 85 ILE A O 1
ATOM 657 N N . SER A 1 86 ? 15.466 4.096 -9.694 1.00 63.59 86 SER A N 1
ATOM 658 C CA . SER A 1 86 ? 16.301 3.027 -10.254 1.00 63.59 86 SER A CA 1
ATOM 659 C C . SER A 1 86 ? 15.950 1.651 -9.692 1.00 63.59 86 SER A C 1
ATOM 661 O O . SER A 1 86 ? 16.143 0.651 -10.383 1.00 63.59 86 SER A O 1
ATOM 663 N N . THR A 1 87 ? 15.399 1.607 -8.476 1.00 67.06 87 THR A N 1
ATOM 664 C CA . THR A 1 87 ? 15.023 0.379 -7.763 1.00 67.06 87 THR A CA 1
ATOM 665 C C . THR A 1 87 ? 13.515 0.321 -7.501 1.00 67.06 87 THR A C 1
ATOM 667 O O . THR A 1 87 ? 12.818 1.340 -7.586 1.00 67.06 87 THR A O 1
ATOM 670 N N . LEU A 1 88 ? 12.984 -0.874 -7.222 1.00 66.38 88 LEU A N 1
ATOM 671 C CA . LEU A 1 88 ? 11.579 -1.003 -6.831 1.00 66.38 88 LEU A CA 1
ATOM 672 C C . LEU A 1 88 ? 11.361 -0.419 -5.433 1.00 66.38 88 LEU A C 1
ATOM 674 O O . LEU A 1 88 ? 10.341 0.204 -5.187 1.00 66.38 88 LEU A O 1
ATOM 678 N N . GLU A 1 89 ? 12.356 -0.522 -4.563 1.00 66.81 89 GLU A N 1
ATOM 679 C CA . GLU A 1 89 ? 12.374 0.032 -3.216 1.00 66.81 89 GLU A CA 1
ATOM 680 C C . GLU A 1 89 ? 12.201 1.559 -3.227 1.00 66.81 89 GLU A C 1
ATOM 682 O O . GLU A 1 89 ? 11.371 2.084 -2.485 1.00 66.81 89 GLU A O 1
ATOM 687 N N . ASP A 1 90 ? 12.890 2.276 -4.124 1.00 66.44 90 ASP A N 1
ATOM 688 C CA . ASP A 1 90 ? 12.707 3.727 -4.310 1.00 66.44 90 ASP A CA 1
ATOM 689 C C . ASP A 1 90 ? 11.261 4.067 -4.700 1.00 66.44 90 ASP A C 1
ATOM 691 O O . ASP A 1 90 ? 10.672 5.053 -4.239 1.00 66.44 90 ASP A O 1
ATOM 695 N N . LYS A 1 91 ? 10.672 3.225 -5.555 1.00 67.81 91 LYS A N 1
ATOM 696 C CA . LYS A 1 91 ? 9.288 3.359 -6.009 1.00 67.81 91 LYS A CA 1
ATOM 697 C C . LYS A 1 91 ? 8.314 3.114 -4.856 1.00 67.81 91 LYS A C 1
ATOM 699 O O . LYS A 1 91 ? 7.366 3.883 -4.678 1.00 67.81 91 LYS A O 1
ATOM 704 N N . SER A 1 92 ? 8.597 2.107 -4.039 1.00 64.38 92 SER A N 1
ATOM 705 C CA . SER A 1 92 ? 7.750 1.687 -2.930 1.00 64.38 92 SER A CA 1
ATOM 706 C C . SER A 1 92 ? 7.783 2.647 -1.759 1.00 64.38 92 SER A C 1
ATOM 708 O O . SER A 1 92 ? 6.730 3.008 -1.231 1.00 64.38 92 SER A O 1
ATOM 710 N N . LEU A 1 93 ? 8.949 3.202 -1.437 1.00 69.38 93 LEU A N 1
ATOM 711 C CA . LEU A 1 93 ? 9.057 4.311 -0.494 1.00 69.38 93 LEU A CA 1
ATOM 712 C C . LEU A 1 93 ? 8.250 5.525 -0.964 1.00 69.38 93 LEU A C 1
ATOM 714 O O . LEU A 1 93 ? 7.525 6.120 -0.167 1.00 69.38 93 LEU A O 1
ATOM 718 N N . GLY A 1 94 ? 8.288 5.853 -2.258 1.00 66.38 94 GLY A N 1
ATOM 719 C CA . GLY A 1 94 ? 7.419 6.875 -2.835 1.00 66.38 94 GLY A CA 1
ATOM 720 C C . GLY A 1 94 ? 5.931 6.542 -2.670 1.00 66.38 94 GLY A C 1
ATOM 721 O O . GLY A 1 94 ? 5.160 7.389 -2.217 1.00 66.38 94 GLY A O 1
ATOM 722 N N . CYS A 1 95 ? 5.519 5.316 -2.992 1.00 66.06 95 CYS A N 1
ATOM 723 C CA . CYS A 1 95 ? 4.125 4.887 -2.902 1.00 66.06 95 CYS A CA 1
ATOM 724 C C . CYS A 1 95 ? 3.579 4.947 -1.466 1.00 66.06 95 CYS A C 1
ATOM 726 O O . CYS A 1 95 ? 2.461 5.421 -1.262 1.00 66.06 95 CYS A O 1
ATOM 728 N N . THR A 1 96 ? 4.375 4.586 -0.452 1.00 63.88 96 THR A N 1
ATOM 729 C CA . THR A 1 96 ? 3.958 4.704 0.962 1.00 63.88 96 THR A CA 1
ATOM 730 C C . THR A 1 96 ? 3.667 6.143 1.401 1.00 63.88 96 THR A C 1
ATOM 732 O O . THR A 1 96 ? 3.035 6.350 2.435 1.00 63.88 96 THR A O 1
ATOM 735 N N . GLN A 1 97 ? 4.097 7.157 0.645 1.00 68.12 97 GLN A N 1
ATOM 736 C CA . GLN A 1 97 ? 3.788 8.559 0.937 1.00 68.12 97 GLN A CA 1
ATOM 737 C C . GLN A 1 97 ? 2.445 9.016 0.346 1.00 68.12 97 GLN A C 1
ATOM 739 O O . GLN A 1 97 ? 1.937 10.052 0.771 1.00 68.12 97 GLN A O 1
ATOM 744 N N . LYS A 1 98 ? 1.855 8.249 -0.589 1.00 64.31 98 LYS A N 1
ATOM 745 C CA . LYS A 1 98 ? 0.560 8.546 -1.238 1.00 64.31 98 LYS A CA 1
ATOM 746 C C . LYS A 1 98 ? -0.643 8.359 -0.304 1.00 64.31 98 LYS A C 1
ATOM 748 O O . LYS A 1 98 ? -1.739 8.798 -0.631 1.00 64.31 98 LYS A O 1
ATOM 753 N N . SER A 1 99 ? -0.445 7.727 0.850 1.00 56.19 99 SER A N 1
ATOM 754 C CA . SER A 1 99 ? -1.456 7.537 1.891 1.00 56.19 99 SER A CA 1
ATOM 755 C C . SER A 1 99 ? -0.804 7.621 3.257 1.00 56.19 99 SER A C 1
ATOM 757 O O . SER A 1 99 ? 0.317 7.146 3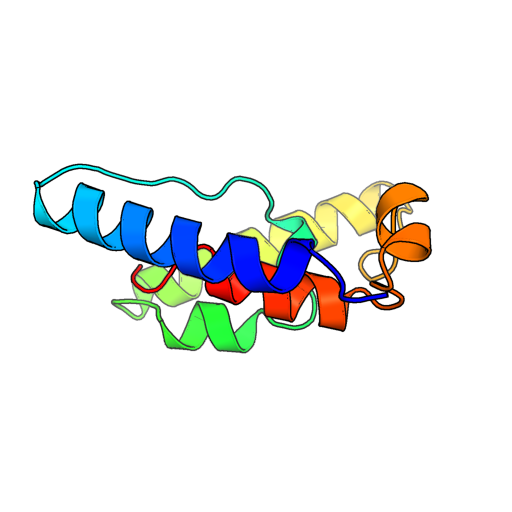.418 1.00 56.19 99 SER A O 1
ATOM 759 N N . ARG A 1 100 ? -1.468 8.245 4.231 1.00 54.12 100 ARG A N 1
ATOM 760 C CA . ARG A 1 100 ? -0.976 8.366 5.611 1.00 54.12 100 ARG A CA 1
ATOM 761 C C . ARG A 1 100 ? -1.789 7.552 6.611 1.00 54.12 100 ARG A C 1
ATOM 763 O O . ARG A 1 100 ? -1.195 7.092 7.580 1.00 54.12 100 ARG A O 1
ATOM 770 N N . TYR A 1 101 ? -3.076 7.339 6.354 1.00 45.00 101 TYR A N 1
ATOM 771 C CA . TYR A 1 101 ? -3.982 6.585 7.218 1.00 45.00 101 TYR A CA 1
ATOM 772 C C . TYR A 1 101 ? -4.742 5.515 6.425 1.00 45.00 101 TYR A C 1
ATOM 774 O O . TYR A 1 101 ? -5.251 5.798 5.339 1.00 45.00 101 TYR A O 1
ATOM 782 N N . PHE A 1 102 ? -4.809 4.309 6.994 1.00 48.06 102 PHE A N 1
ATOM 783 C CA . PHE A 1 102 ? -5.685 3.202 6.603 1.00 48.06 102 PHE A CA 1
ATOM 784 C C . PHE A 1 102 ? -6.520 2.767 7.804 1.00 48.06 102 PHE A C 1
ATOM 786 O O . PHE A 1 102 ? -6.029 2.934 8.943 1.00 48.06 102 PHE A O 1
#

InterPro domains:
  IPR048332 D-galactarate/Altronate dehydratase, C-terminal domain [PF20629] (8-99)
  IPR052172 UxaA family altronate/galactarate dehydratases [PTHR30536] (9-99)

Solvent-accessible surface area (backbone atoms only — not comparable to full-atom values): 5835 Å² total; per-residue (Å²): 126,82,43,69,65,58,72,49,20,51,53,44,10,52,51,44,52,50,40,41,75,74,74,46,84,82,84,88,82,65,63,80,41,34,50,84,38,50,66,70,57,47,73,44,38,79,42,71,71,51,29,51,51,52,54,49,55,53,50,54,53,47,49,53,28,55,78,68,73,41,68,75,77,64,74,68,48,74,69,39,48,77,41,68,34,79,47,39,47,58,46,6,56,34,48,60,33,40,47,80,79,95

Secondary structure (DSSP, 8-state):
---THHHHHHHHHHHHHHHHHTT-------GGGGTT-HHHHHTT-SSHHHHHHHHHHHHHHHHHHHHTT--TT----HHHHHTT--SHHHHHHHHTTS-S--

Mean predicted aligned error: 8.89 Å

pLDDT: mean 73.37, std 13.8, range [35.41, 92.25]

Sequence (102 aa):
MDSLVLPQNPLLGRLSDFLVAQGGTTVLTEVPEMFGAETILMERAASEATFDNIVQMINDFKQYFMDHRQPVYENPSPGNKAGGISTLEDKSLGCTQKSRYF

Foldseek 3Di:
DALPLLVVQLVLQVVQVVQVVVVHHDDDDPLLLQPLVLVLVLVQQPDPVSSVVSVVVNVVVVVVCVVVVHDSFDDQDPVCVVSVNDGSNSSNVSNSSSHDHD

Radius of gyration: 14.44 Å; Cα contacts (8 Å, |Δi|>4): 103; chains: 1; bounding box: 34×34×32 Å